Protein AF-A0AA94VC14-F1 (afdb_monomer_lite)

Sequence (75 aa):
MKYLFLAISAFALTACQTETPMEWQLRKSFEQSSERACRDKKGTPLYSACYQRKMNEWNKFWEDVQARHLGVKKR
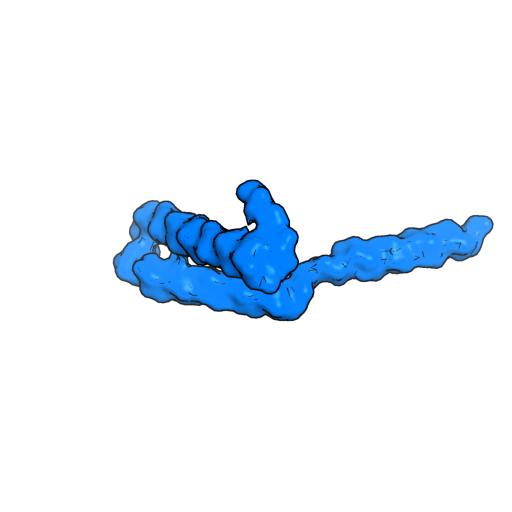
Foldseek 3Di:
DPVVVVVVVVVVVVVPPPDDPVRVVLLVVQQVVQCVQLVVCPPHPCSVVSSVVSSVVSVVVVLVCCVPPVVDDRD

Structure (mmCIF, N/CA/C/O backbone):
data_AF-A0AA94VC14-F1
#
_entry.id   AF-A0AA94VC14-F1
#
loop_
_atom_site.group_PDB
_atom_site.id
_atom_site.type_symbol
_atom_site.label_atom_id
_atom_site.label_alt_id
_atom_site.label_comp_id
_atom_site.label_asym_id
_atom_site.label_entity_id
_atom_site.label_seq_id
_atom_site.pdbx_PDB_ins_code
_atom_site.Cartn_x
_atom_site.Cartn_y
_atom_site.Cartn_z
_atom_site.occupancy
_atom_site.B_iso_or_equiv
_atom_site.auth_seq_id
_atom_site.auth_comp_id
_atom_site.auth_asym_id
_atom_site.auth_atom_id
_atom_site.pdbx_PDB_model_num
ATOM 1 N N . MET A 1 1 ? 46.154 2.719 9.792 1.00 52.78 1 MET A N 1
ATOM 2 C CA . MET A 1 1 ? 44.880 2.752 10.553 1.00 52.78 1 MET A CA 1
ATOM 3 C C . MET A 1 1 ? 44.020 4.004 10.303 1.00 52.78 1 MET A C 1
ATOM 5 O O . MET A 1 1 ? 43.121 4.265 11.084 1.00 52.78 1 MET A O 1
ATOM 9 N N . LYS A 1 2 ? 44.240 4.788 9.232 1.00 49.06 2 LYS A N 1
ATOM 10 C CA . LYS A 1 2 ? 43.452 6.013 8.960 1.00 49.06 2 LYS A CA 1
ATOM 11 C C .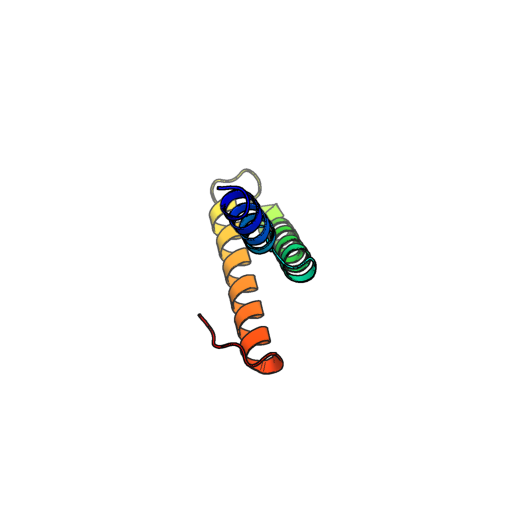 LYS A 1 2 ? 42.373 5.810 7.881 1.00 49.06 2 LYS A C 1
ATOM 13 O O . LYS A 1 2 ? 41.331 6.446 7.922 1.00 49.06 2 LYS A O 1
ATOM 18 N N . TYR A 1 3 ? 42.591 4.853 6.976 1.00 56.28 3 TYR A N 1
ATOM 19 C CA . TYR A 1 3 ? 41.701 4.567 5.843 1.00 56.28 3 TYR A CA 1
ATOM 20 C C . TYR A 1 3 ? 40.558 3.590 6.155 1.00 56.28 3 TYR A C 1
ATOM 22 O O . TYR A 1 3 ? 39.572 3.565 5.429 1.00 56.28 3 TYR A O 1
ATOM 30 N N . LEU A 1 4 ? 40.650 2.822 7.249 1.00 54.16 4 LEU A N 1
ATOM 31 C CA . LEU A 1 4 ? 39.577 1.903 7.659 1.00 54.16 4 LEU A CA 1
ATOM 32 C C . LEU A 1 4 ? 38.314 2.666 8.083 1.00 54.16 4 LEU A C 1
ATOM 34 O O . LEU A 1 4 ? 37.214 2.292 7.696 1.00 54.16 4 LEU A O 1
ATOM 38 N N . PHE A 1 5 ? 38.472 3.783 8.797 1.00 53.53 5 PHE A N 1
ATOM 39 C CA . PHE A 1 5 ? 37.342 4.617 9.216 1.00 53.53 5 PHE A CA 1
ATOM 40 C C . PHE A 1 5 ? 36.662 5.341 8.044 1.00 53.53 5 PHE A C 1
ATOM 42 O O . PHE A 1 5 ? 35.445 5.496 8.059 1.00 53.53 5 PHE A O 1
ATOM 49 N N . LEU A 1 6 ? 37.421 5.721 7.007 1.00 55.44 6 LEU A N 1
ATOM 50 C CA . LEU A 1 6 ? 36.872 6.323 5.784 1.00 55.44 6 LEU A CA 1
ATOM 51 C C . LEU A 1 6 ? 36.120 5.308 4.911 1.00 55.44 6 LEU A C 1
ATOM 53 O O . LEU A 1 6 ? 35.120 5.653 4.290 1.00 55.44 6 LEU A O 1
ATOM 57 N N . ALA A 1 7 ? 36.570 4.052 4.878 1.00 55.03 7 ALA A N 1
ATOM 58 C CA . ALA A 1 7 ? 35.845 2.998 4.175 1.00 55.03 7 ALA A CA 1
ATOM 59 C C . ALA A 1 7 ? 34.496 2.709 4.857 1.00 55.03 7 ALA A C 1
ATOM 61 O O . ALA A 1 7 ? 33.473 2.625 4.186 1.00 55.03 7 ALA A O 1
ATOM 62 N N . ILE A 1 8 ? 34.467 2.638 6.193 1.00 58.53 8 ILE A N 1
ATOM 63 C CA . ILE A 1 8 ? 33.239 2.365 6.958 1.00 58.53 8 ILE A CA 1
ATOM 64 C C . ILE A 1 8 ? 32.209 3.499 6.802 1.00 58.53 8 ILE A C 1
ATOM 66 O O . ILE A 1 8 ? 31.018 3.221 6.665 1.00 58.53 8 ILE A O 1
ATOM 70 N N . SER A 1 9 ? 32.637 4.766 6.754 1.00 56.75 9 SER A N 1
ATOM 71 C CA . SER A 1 9 ? 31.715 5.894 6.547 1.00 56.75 9 SER A CA 1
ATOM 72 C C . SER A 1 9 ? 31.120 5.935 5.134 1.00 56.75 9 SER A C 1
ATOM 74 O O . SER A 1 9 ? 29.946 6.272 4.982 1.00 56.75 9 SER A O 1
ATOM 76 N N . ALA A 1 10 ? 31.873 5.528 4.108 1.00 56.06 10 ALA A N 1
ATOM 77 C CA . ALA A 1 10 ? 31.354 5.403 2.745 1.00 56.06 10 ALA A CA 1
ATOM 78 C C . ALA A 1 10 ? 30.301 4.282 2.613 1.00 56.06 10 ALA A C 1
ATOM 80 O O . ALA A 1 10 ? 29.310 4.456 1.907 1.00 56.06 10 ALA A O 1
ATOM 81 N N . PHE A 1 11 ? 30.464 3.166 3.337 1.00 54.41 11 PHE A N 1
ATOM 82 C CA . PHE A 1 11 ? 29.460 2.092 3.384 1.00 54.41 11 PHE A CA 1
ATOM 83 C C . PHE A 1 11 ? 28.218 2.453 4.216 1.00 54.41 11 PHE A C 1
ATOM 85 O O . PHE A 1 11 ? 27.116 2.007 3.905 1.00 54.41 11 PHE A O 1
ATOM 92 N N . ALA A 1 12 ? 28.355 3.297 5.241 1.00 55.38 12 ALA A N 1
ATOM 93 C CA . ALA A 1 12 ? 27.202 3.808 5.985 1.00 55.38 12 ALA A CA 1
ATOM 94 C C . ALA A 1 12 ? 26.311 4.726 5.122 1.00 55.38 12 ALA A C 1
ATOM 96 O O . ALA A 1 12 ? 25.089 4.704 5.260 1.00 55.38 12 ALA A O 1
ATOM 97 N N . LEU A 1 13 ? 26.902 5.488 4.193 1.00 51.28 13 LEU A N 1
ATOM 98 C CA . LEU A 1 13 ? 26.157 6.328 3.245 1.00 51.28 13 LEU A CA 1
ATOM 99 C C . LEU A 1 13 ? 25.370 5.499 2.218 1.00 51.28 13 LEU A C 1
ATOM 101 O O . LEU A 1 13 ? 24.255 5.878 1.870 1.00 51.28 13 LEU A O 1
ATOM 105 N N . THR A 1 14 ? 25.897 4.354 1.773 1.00 54.12 14 THR A N 1
ATOM 106 C CA . THR A 1 14 ? 25.186 3.457 0.843 1.00 54.12 14 THR A CA 1
ATOM 107 C C . THR A 1 14 ? 24.143 2.577 1.535 1.00 54.12 14 THR A C 1
ATOM 109 O O . THR A 1 14 ? 23.136 2.235 0.921 1.00 54.12 14 THR A O 1
ATOM 112 N N . ALA A 1 15 ? 24.301 2.272 2.828 1.00 50.72 15 ALA A N 1
ATOM 113 C CA . ALA A 1 15 ? 23.259 1.617 3.627 1.00 50.72 15 ALA A CA 1
ATOM 114 C C . ALA A 1 15 ? 22.081 2.553 3.977 1.00 50.72 15 ALA A C 1
ATOM 116 O O . ALA A 1 15 ? 20.984 2.080 4.266 1.00 50.72 15 ALA A O 1
ATOM 117 N N . CYS A 1 16 ? 22.288 3.873 3.902 1.00 53.53 16 CYS A N 1
ATOM 118 C CA . CYS A 1 16 ? 21.253 4.898 4.058 1.00 53.53 16 CYS A CA 1
ATOM 119 C C . CYS A 1 16 ? 20.567 5.257 2.725 1.00 53.53 16 CYS A C 1
ATOM 121 O O . CYS A 1 16 ? 19.932 6.302 2.599 1.00 53.53 16 CYS A O 1
ATOM 123 N N . GLN A 1 17 ? 20.655 4.386 1.714 1.00 49.75 17 GLN A N 1
ATOM 124 C CA . GLN A 1 17 ? 19.798 4.440 0.527 1.00 49.75 17 GLN A CA 1
ATOM 125 C C . GLN A 1 17 ? 18.413 3.856 0.873 1.00 49.75 17 GLN A C 1
ATOM 127 O O . GLN A 1 17 ? 17.888 2.944 0.236 1.00 49.75 17 GLN A O 1
ATOM 132 N N . THR A 1 18 ? 17.856 4.348 1.977 1.00 56.72 18 THR A N 1
ATOM 133 C CA . THR A 1 18 ? 16.561 3.988 2.538 1.00 56.72 18 THR A CA 1
ATOM 134 C C . THR A 1 18 ? 15.478 4.638 1.697 1.00 56.72 18 THR A C 1
ATOM 136 O O . THR A 1 18 ? 15.230 5.825 1.854 1.00 56.72 18 THR A O 1
ATOM 139 N N . GLU A 1 19 ? 14.862 3.838 0.825 1.00 57.22 19 GLU A N 1
ATOM 140 C CA . GLU A 1 19 ? 13.669 4.158 0.031 1.00 57.22 19 GLU A CA 1
ATOM 141 C C . GLU A 1 19 ? 13.858 5.358 -0.914 1.00 57.22 19 GLU A C 1
ATOM 143 O O . GLU A 1 19 ? 14.027 6.507 -0.509 1.00 57.22 19 GLU A O 1
ATOM 148 N N . THR A 1 20 ? 13.800 5.115 -2.227 1.00 68.81 20 THR A N 1
ATOM 149 C CA . THR A 1 20 ? 13.734 6.236 -3.171 1.00 68.81 20 THR A CA 1
ATOM 150 C C . THR A 1 20 ? 12.502 7.087 -2.823 1.00 68.81 20 THR A C 1
ATOM 152 O O . THR A 1 20 ? 11.486 6.541 -2.377 1.00 68.81 20 THR A O 1
ATOM 155 N N . PRO A 1 21 ? 12.541 8.419 -3.014 1.00 75.25 21 PRO A N 1
ATOM 156 C CA . PRO A 1 21 ? 11.406 9.284 -2.677 1.00 75.25 21 PRO A CA 1
ATOM 157 C C . PRO A 1 21 ? 10.097 8.820 -3.340 1.00 75.25 21 PRO A C 1
ATOM 159 O O . PRO A 1 21 ? 9.023 8.989 -2.768 1.00 75.25 21 PRO A O 1
ATOM 162 N N . MET A 1 22 ? 10.196 8.167 -4.502 1.00 79.25 22 MET A N 1
ATOM 163 C CA . MET A 1 22 ? 9.079 7.543 -5.209 1.00 79.25 22 MET A CA 1
ATOM 164 C C . MET A 1 22 ? 8.472 6.355 -4.446 1.00 79.25 22 MET A C 1
ATOM 166 O O . MET A 1 22 ? 7.258 6.314 -4.269 1.00 79.25 22 MET A O 1
ATOM 170 N N . GLU A 1 23 ? 9.287 5.414 -3.963 1.00 82.69 23 GLU A N 1
ATOM 171 C CA . GLU A 1 23 ? 8.813 4.245 -3.202 1.00 82.69 23 GLU A CA 1
ATOM 172 C C . GLU A 1 23 ? 8.124 4.670 -1.897 1.00 82.69 23 GLU A C 1
ATOM 174 O O . GLU A 1 23 ? 7.054 4.162 -1.550 1.00 82.69 23 GLU A O 1
ATOM 179 N N . TRP A 1 24 ? 8.675 5.675 -1.209 1.00 84.75 24 TRP A N 1
ATOM 180 C CA . TRP A 1 24 ? 8.044 6.242 -0.016 1.00 84.75 24 TRP A CA 1
ATOM 181 C C . TRP A 1 24 ? 6.688 6.895 -0.333 1.00 84.75 24 TRP A C 1
ATOM 183 O O . TRP A 1 24 ? 5.697 6.633 0.358 1.00 84.75 24 TRP A O 1
ATOM 193 N N . GLN A 1 25 ? 6.617 7.717 -1.389 1.00 89.31 25 GLN A N 1
ATOM 194 C CA . GLN A 1 25 ? 5.373 8.373 -1.816 1.00 89.31 25 GLN A CA 1
ATOM 195 C C . GLN A 1 25 ? 4.301 7.358 -2.218 1.00 89.31 25 GLN A C 1
ATOM 197 O O . G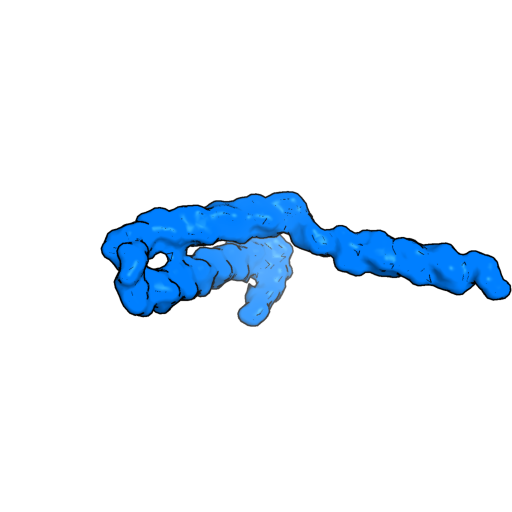LN A 1 25 ? 3.125 7.513 -1.8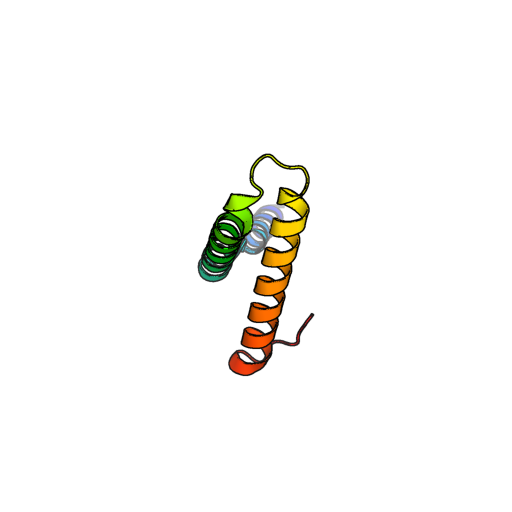71 1.00 89.31 25 GLN A O 1
ATOM 202 N N . LEU A 1 26 ? 4.703 6.304 -2.922 1.00 89.88 26 LEU A N 1
ATOM 203 C CA . LEU A 1 26 ? 3.814 5.227 -3.323 1.00 89.88 26 LEU A CA 1
ATOM 204 C C . LEU A 1 26 ? 3.268 4.484 -2.099 1.00 89.88 26 LEU A C 1
ATOM 206 O O . LEU A 1 26 ? 2.052 4.338 -1.965 1.00 89.88 26 LEU A O 1
ATOM 210 N N . ARG A 1 27 ? 4.142 4.102 -1.156 1.00 90.62 27 ARG A N 1
ATOM 211 C CA . ARG A 1 27 ? 3.721 3.446 0.086 1.00 90.62 27 ARG A CA 1
ATOM 212 C C . ARG A 1 27 ? 2.731 4.312 0.853 1.00 90.62 27 ARG A C 1
ATOM 214 O O . ARG A 1 27 ? 1.668 3.827 1.226 1.00 90.62 27 ARG A O 1
ATOM 221 N N . LYS A 1 28 ? 3.011 5.609 1.010 1.00 93.69 28 LYS A N 1
ATOM 222 C CA . LYS A 1 28 ? 2.086 6.553 1.658 1.00 93.69 28 LYS A CA 1
ATOM 223 C C . LYS A 1 28 ? 0.740 6.646 0.943 1.00 93.69 28 LYS A C 1
ATOM 225 O O . LYS A 1 28 ? -0.296 6.737 1.600 1.00 93.69 28 LYS A O 1
ATOM 230 N N . SER A 1 29 ? 0.738 6.582 -0.385 1.00 94.25 29 SER A N 1
ATOM 231 C CA . SER A 1 29 ? -0.491 6.593 -1.184 1.00 94.25 29 SER A CA 1
ATOM 232 C C . SER A 1 29 ? -1.328 5.328 -0.968 1.00 94.25 29 SER A C 1
ATOM 234 O O . SER A 1 29 ? -2.554 5.411 -0.843 1.00 94.25 29 SER A O 1
ATOM 236 N N . PHE A 1 30 ? -0.686 4.162 -0.860 1.00 95.69 30 PHE A N 1
ATOM 237 C CA . PHE A 1 30 ? -1.353 2.893 -0.549 1.00 95.69 30 PHE A CA 1
ATOM 238 C C . PHE A 1 30 ? -1.887 2.850 0.881 1.00 95.69 30 PHE A C 1
ATOM 240 O O . PHE A 1 30 ? -3.022 2.412 1.086 1.00 95.69 30 PHE A O 1
ATOM 247 N N . GLU A 1 31 ? -1.124 3.362 1.850 1.00 94.81 31 GLU A N 1
ATOM 248 C CA . GLU A 1 31 ? -1.567 3.506 3.241 1.00 94.81 31 GLU A CA 1
ATOM 249 C C . GLU A 1 31 ? -2.834 4.367 3.303 1.00 94.81 31 GLU A C 1
ATOM 251 O O . GLU A 1 31 ? -3.877 3.893 3.751 1.00 94.81 31 GLU A O 1
ATOM 256 N N . GLN A 1 32 ? -2.802 5.586 2.749 1.00 96.38 32 GLN A N 1
ATOM 257 C CA . GLN A 1 32 ? -3.965 6.482 2.738 1.00 96.38 32 GLN A CA 1
ATOM 258 C C . GLN A 1 32 ? -5.181 5.867 2.037 1.00 96.38 32 GLN A C 1
ATOM 260 O O . GLN A 1 32 ? -6.317 6.031 2.488 1.00 96.38 32 GLN A O 1
ATOM 265 N N . SER A 1 33 ? -4.967 5.162 0.926 1.00 95.38 33 SER A N 1
ATOM 266 C CA . SER A 1 33 ? -6.0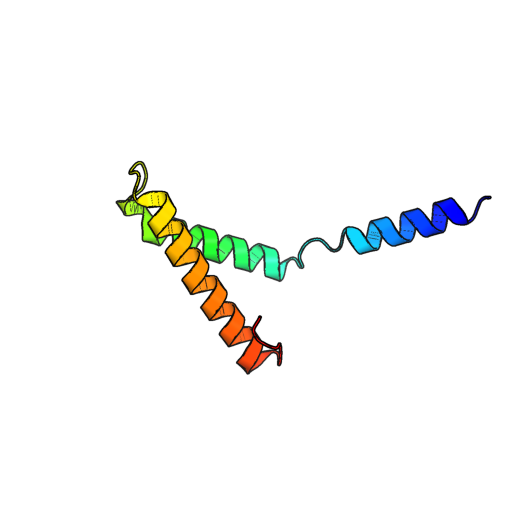49 4.503 0.189 1.00 95.38 33 SER A CA 1
ATOM 267 C C . SER A 1 33 ? -6.663 3.359 0.998 1.00 95.38 33 SER A C 1
ATOM 269 O O . SER A 1 33 ? -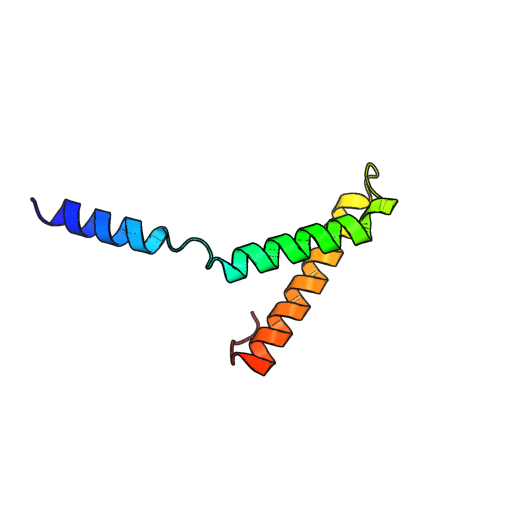7.884 3.208 1.022 1.00 95.38 33 SER A O 1
ATOM 271 N N . SER A 1 34 ? -5.835 2.593 1.710 1.00 95.88 34 SER A N 1
ATOM 272 C CA . SER A 1 34 ? -6.272 1.506 2.591 1.00 95.88 34 SER A CA 1
ATOM 273 C C . SER A 1 34 ? -7.021 2.033 3.817 1.00 95.88 34 SER A C 1
ATOM 275 O O . SER A 1 34 ? -8.080 1.509 4.157 1.00 95.88 34 SER A O 1
ATOM 277 N N . GLU A 1 35 ? -6.539 3.113 4.439 1.00 95.44 35 GLU A N 1
ATOM 278 C CA . GLU A 1 35 ? -7.232 3.785 5.545 1.00 95.44 35 GLU A CA 1
ATOM 279 C C . GLU A 1 35 ? -8.604 4.316 5.122 1.00 95.44 35 GLU A C 1
ATOM 281 O O . GLU A 1 35 ? -9.586 4.131 5.841 1.00 95.44 35 GLU A O 1
ATOM 286 N N . ARG A 1 36 ? -8.695 4.950 3.944 1.00 95.69 36 ARG A N 1
ATOM 287 C CA . ARG A 1 36 ? -9.972 5.437 3.397 1.00 95.69 36 ARG A CA 1
ATOM 288 C C . ARG A 1 36 ? -10.929 4.287 3.101 1.00 95.69 36 ARG A C 1
ATOM 290 O O . ARG A 1 36 ? -12.101 4.384 3.454 1.00 95.69 36 ARG A O 1
ATOM 297 N N . ALA A 1 37 ? -10.435 3.208 2.495 1.00 95.81 37 ALA A N 1
ATOM 298 C CA . ALA A 1 37 ? -11.245 2.046 2.133 1.00 95.81 37 ALA A CA 1
ATOM 299 C C . ALA A 1 37 ? -11.776 1.269 3.348 1.00 95.81 37 ALA A C 1
ATOM 301 O O . ALA A 1 37 ? -12.822 0.639 3.243 1.00 95.81 37 ALA A O 1
ATOM 302 N N . CYS A 1 38 ? -11.067 1.311 4.478 1.00 96.56 38 CYS A N 1
ATOM 303 C CA . CYS A 1 38 ? -11.437 0.620 5.717 1.00 96.56 38 CYS A CA 1
ATOM 304 C C . CYS A 1 38 ? -11.941 1.574 6.809 1.00 96.56 38 CYS A C 1
ATOM 306 O O . CYS A 1 38 ? -11.996 1.205 7.987 1.00 96.56 38 CYS A O 1
ATOM 308 N N . ARG A 1 39 ? -12.280 2.816 6.441 1.00 95.75 39 ARG A N 1
ATOM 309 C CA . ARG A 1 39 ? -12.710 3.859 7.379 1.00 95.75 39 ARG A CA 1
ATOM 310 C C . ARG A 1 39 ? -13.980 3.467 8.134 1.00 95.75 39 ARG A C 1
ATOM 312 O O . ARG A 1 39 ? -14.106 3.812 9.304 1.00 95.75 39 ARG A O 1
ATOM 319 N N . ASP A 1 40 ? -14.876 2.731 7.484 1.00 95.75 40 ASP A N 1
ATOM 320 C CA . ASP A 1 40 ? -16.114 2.180 8.046 1.00 95.75 40 ASP A CA 1
ATOM 321 C C . ASP A 1 40 ? -15.858 1.219 9.216 1.00 95.75 40 ASP A C 1
ATOM 323 O O . ASP A 1 40 ? -16.649 1.146 10.152 1.00 95.75 40 ASP A O 1
ATOM 327 N N . LYS A 1 41 ? -14.719 0.520 9.200 1.00 94.38 41 LYS A N 1
ATOM 328 C CA . LYS A 1 41 ? -14.337 -0.462 10.226 1.00 94.38 41 LYS A CA 1
ATOM 329 C C . LYS A 1 41 ? -13.445 0.129 11.306 1.00 94.38 41 LYS A C 1
ATOM 331 O O . LYS A 1 41 ? -13.019 -0.607 12.197 1.00 94.38 41 LYS A O 1
ATOM 336 N N . LYS A 1 42 ? -13.115 1.421 11.243 1.00 93.50 42 LYS A N 1
ATOM 337 C CA . LYS A 1 42 ? -12.169 2.053 12.169 1.00 93.50 42 LYS A CA 1
ATOM 338 C C . LYS A 1 42 ? -12.675 1.948 13.613 1.00 93.50 42 LYS A C 1
ATOM 340 O O . LYS A 1 42 ? -13.823 2.259 13.895 1.00 93.50 42 LYS A O 1
ATOM 345 N N . GLY A 1 43 ? -11.810 1.486 14.518 1.00 93.19 43 GLY A N 1
ATOM 346 C CA . GLY A 1 43 ? -12.157 1.234 15.925 1.00 93.19 43 GLY A CA 1
ATOM 347 C C . GLY A 1 43 ? -12.768 -0.146 16.202 1.00 93.19 43 GLY A C 1
ATOM 348 O O . GLY A 1 43 ? -12.963 -0.499 17.359 1.00 93.19 43 GLY A O 1
ATOM 349 N N . THR A 1 44 ? -13.021 -0.953 15.168 1.00 95.69 44 THR A N 1
ATOM 350 C CA . THR A 1 44 ? -13.454 -2.351 15.315 1.00 95.69 44 THR A CA 1
ATOM 351 C C . THR A 1 44 ? -12.258 -3.307 15.218 1.00 95.69 44 THR A C 1
ATOM 353 O O . THR A 1 44 ? -11.254 -2.970 14.578 1.00 95.69 44 THR A O 1
ATOM 356 N N . PRO A 1 45 ? -12.361 -4.540 15.748 1.00 94.19 45 PRO A N 1
ATOM 357 C CA . PRO A 1 45 ? -11.329 -5.563 15.550 1.00 94.19 45 PRO A CA 1
ATOM 358 C C . PRO A 1 45 ? -11.144 -5.962 14.075 1.00 94.19 45 PRO A C 1
ATOM 360 O O . PRO A 1 45 ? -10.119 -6.534 13.716 1.00 94.19 45 PRO A O 1
ATOM 363 N N . LEU A 1 46 ? -12.100 -5.636 13.195 1.00 94.94 46 LEU A N 1
ATOM 364 C CA . LEU A 1 46 ? -12.025 -5.930 11.761 1.00 94.94 46 LEU A CA 1
ATOM 365 C C . LEU A 1 46 ? -11.172 -4.920 10.977 1.00 94.94 46 LEU A C 1
ATOM 367 O O . LEU A 1 46 ? -10.870 -5.167 9.805 1.00 94.94 46 LEU A O 1
ATOM 371 N N . TYR A 1 47 ? -10.786 -3.793 11.588 1.00 95.44 47 TYR A N 1
ATOM 372 C CA . TYR A 1 47 ? -10.004 -2.751 10.920 1.00 95.44 47 TYR A CA 1
ATOM 373 C C . TYR A 1 47 ? -8.660 -3.274 10.414 1.00 95.44 47 TYR A C 1
ATOM 375 O O . TYR A 1 47 ? -8.340 -3.104 9.240 1.00 95.44 47 TYR A O 1
ATOM 383 N N . SER A 1 48 ? -7.893 -3.945 11.276 1.00 95.25 48 SER A N 1
ATOM 384 C CA . SER A 1 48 ? -6.546 -4.432 10.952 1.00 95.25 48 SER A CA 1
ATOM 385 C C . SER A 1 48 ? -6.570 -5.427 9.792 1.00 95.25 48 SER A C 1
ATOM 387 O O . SER A 1 48 ? -5.791 -5.295 8.851 1.00 95.25 48 SER A O 1
ATOM 389 N N . ALA A 1 49 ? -7.520 -6.365 9.807 1.00 96.81 49 ALA A N 1
ATOM 390 C CA . ALA A 1 49 ? -7.706 -7.338 8.737 1.00 96.81 49 ALA A CA 1
ATOM 391 C C . ALA A 1 49 ? -8.108 -6.674 7.408 1.00 96.81 49 ALA A C 1
ATOM 393 O O . ALA A 1 49 ? -7.612 -7.057 6.348 1.00 96.81 49 ALA A O 1
ATOM 394 N N . CYS A 1 50 ? -8.989 -5.668 7.450 1.00 96.94 50 CYS A N 1
ATOM 395 C CA . CYS A 1 50 ? -9.354 -4.893 6.265 1.00 96.94 50 CYS A CA 1
ATOM 396 C C . CYS A 1 50 ? -8.145 -4.134 5.703 1.00 96.94 50 CYS A C 1
ATOM 398 O O . CYS A 1 50 ? -7.848 -4.237 4.512 1.00 96.94 50 CYS A O 1
ATOM 400 N N . TYR A 1 51 ? -7.427 -3.423 6.573 1.00 96.88 51 TYR A N 1
ATOM 401 C CA . TYR A 1 51 ? -6.267 -2.619 6.213 1.00 96.88 51 TYR A CA 1
ATOM 402 C C . TYR A 1 51 ? -5.169 -3.477 5.579 1.00 96.88 51 TYR A C 1
ATOM 404 O O . TYR A 1 51 ? -4.705 -3.176 4.483 1.00 96.88 51 TYR A O 1
ATOM 412 N N . GLN A 1 52 ? -4.813 -4.601 6.210 1.00 96.00 52 GLN A N 1
ATOM 413 C CA . GLN A 1 52 ? -3.821 -5.536 5.674 1.00 96.00 52 GLN A CA 1
ATOM 414 C C . GLN A 1 52 ? -4.241 -6.121 4.325 1.00 96.00 52 GLN A C 1
ATOM 416 O O . GLN A 1 52 ? -3.416 -6.231 3.420 1.00 96.00 52 GLN A O 1
ATOM 421 N N . ARG A 1 53 ? -5.524 -6.462 4.151 1.00 96.62 53 ARG A N 1
ATOM 422 C CA . ARG A 1 53 ? -6.029 -6.944 2.860 1.00 96.62 53 ARG A CA 1
ATOM 423 C C . ARG A 1 53 ? -5.846 -5.895 1.768 1.00 96.62 53 ARG A C 1
ATOM 425 O O . ARG A 1 53 ? -5.352 -6.232 0.697 1.00 96.62 53 ARG A O 1
ATOM 432 N N . LYS A 1 54 ? -6.194 -4.636 2.049 1.00 96.50 54 LYS A N 1
ATOM 433 C CA . LYS A 1 54 ? -6.042 -3.534 1.091 1.00 96.50 54 LYS A CA 1
ATOM 434 C C . LYS A 1 54 ? -4.581 -3.244 0.770 1.00 96.50 54 LYS A C 1
ATOM 436 O O . LYS A 1 54 ? -4.243 -3.121 -0.401 1.00 96.50 54 LYS A O 1
ATOM 441 N N . MET A 1 55 ? -3.705 -3.247 1.771 1.00 95.50 55 MET A N 1
ATOM 442 C CA . MET A 1 55 ? -2.261 -3.127 1.553 1.00 95.50 55 MET A CA 1
ATOM 443 C C . MET A 1 55 ? -1.724 -4.252 0.660 1.00 95.50 55 MET A C 1
ATOM 445 O O . MET A 1 55 ? -0.970 -3.987 -0.271 1.00 95.50 55 MET A O 1
ATOM 449 N N . ASN A 1 56 ? -2.158 -5.497 0.877 1.00 95.69 56 ASN A N 1
ATOM 450 C CA . ASN A 1 56 ? -1.755 -6.629 0.039 1.00 95.69 56 ASN A CA 1
ATOM 451 C C . ASN A 1 56 ? -2.278 -6.520 -1.402 1.00 95.69 56 ASN A C 1
ATOM 453 O O . ASN A 1 56 ? -1.566 -6.889 -2.333 1.00 95.69 56 ASN A O 1
ATOM 457 N N . GLU A 1 57 ? -3.501 -6.022 -1.602 1.00 95.56 57 GLU A N 1
ATOM 458 C CA . GLU A 1 57 ? -4.046 -5.739 -2.938 1.00 95.56 57 GLU A CA 1
ATOM 459 C C . GLU A 1 57 ? -3.199 -4.687 -3.671 1.00 95.56 57 GLU A C 1
ATOM 461 O O . GLU A 1 57 ? -2.803 -4.914 -4.814 1.00 95.56 57 GLU A O 1
ATOM 466 N N . TRP A 1 58 ? -2.855 -3.579 -3.004 1.00 94.19 58 TRP A N 1
ATOM 467 C CA . TRP A 1 58 ? -2.019 -2.524 -3.584 1.00 94.19 58 TRP A CA 1
ATOM 468 C C . TRP A 1 58 ? -0.595 -2.984 -3.895 1.00 94.19 58 TRP A C 1
ATOM 470 O O . TRP A 1 58 ? -0.079 -2.684 -4.970 1.00 94.19 58 TRP A O 1
ATOM 480 N N . ASN A 1 59 ? 0.017 -3.760 -3.000 1.00 92.44 59 ASN A N 1
ATOM 481 C CA . ASN A 1 59 ? 1.347 -4.320 -3.230 1.00 92.44 59 ASN A CA 1
ATOM 482 C C . ASN A 1 59 ? 1.354 -5.256 -4.445 1.00 92.44 59 ASN A C 1
ATOM 484 O O . ASN A 1 59 ? 2.204 -5.108 -5.315 1.00 92.44 59 ASN A O 1
ATOM 488 N N . LYS A 1 60 ? 0.365 -6.152 -4.567 1.00 93.50 60 LYS A N 1
ATOM 489 C CA . LYS A 1 60 ? 0.232 -7.025 -5.748 1.00 93.50 60 LYS A CA 1
ATOM 490 C C . LYS A 1 60 ? 0.020 -6.238 -7.036 1.00 93.50 60 LYS A C 1
ATOM 492 O O . LYS A 1 60 ? 0.579 -6.600 -8.067 1.00 93.50 60 LYS A O 1
ATOM 497 N N . PHE A 1 61 ? -0.792 -5.182 -6.982 1.00 92.56 61 PHE A N 1
ATOM 498 C CA . PHE A 1 61 ? -0.982 -4.286 -8.118 1.00 92.56 61 PHE A CA 1
ATOM 499 C C . PHE A 1 61 ? 0.345 -3.642 -8.535 1.00 92.56 61 PHE A C 1
ATOM 501 O O . PHE A 1 61 ? 0.680 -3.641 -9.717 1.00 92.56 61 PHE A O 1
ATOM 508 N N . TRP A 1 62 ? 1.122 -3.140 -7.574 1.00 90.50 62 TRP A N 1
ATOM 509 C CA . TRP A 1 62 ? 2.419 -2.537 -7.857 1.00 90.50 62 TRP A CA 1
ATOM 510 C C . TRP A 1 62 ? 3.419 -3.541 -8.423 1.00 90.50 62 TRP A C 1
ATOM 512 O O . TRP A 1 62 ? 4.048 -3.255 -9.436 1.00 90.50 62 TRP A O 1
ATOM 522 N N . GLU A 1 63 ? 3.508 -4.738 -7.846 1.00 90.69 63 GLU A N 1
ATOM 523 C CA . GLU A 1 63 ? 4.329 -5.829 -8.380 1.00 90.69 63 GLU A CA 1
ATOM 524 C C . GLU A 1 63 ? 3.972 -6.161 -9.836 1.00 90.69 63 GLU A C 1
ATOM 526 O O . GLU A 1 63 ? 4.862 -6.342 -10.667 1.00 90.69 63 GLU A O 1
ATOM 531 N N . ASP A 1 64 ? 2.680 -6.197 -10.176 1.00 91.25 64 ASP A N 1
ATOM 532 C CA . ASP A 1 64 ? 2.230 -6.423 -11.552 1.00 91.25 64 ASP A CA 1
ATOM 533 C C . ASP A 1 64 ? 2.622 -5.268 -12.487 1.00 91.25 64 ASP A C 1
ATOM 535 O O . ASP A 1 64 ? 3.025 -5.511 -13.627 1.00 91.25 64 ASP A O 1
ATOM 539 N N . VAL A 1 65 ? 2.531 -4.017 -12.025 1.00 90.31 65 VAL A N 1
ATOM 540 C CA . VAL A 1 65 ? 2.967 -2.834 -12.785 1.00 90.31 65 VAL A CA 1
ATOM 541 C C . VAL A 1 65 ? 4.474 -2.877 -13.030 1.00 90.31 65 VAL A C 1
ATOM 543 O O . VAL A 1 65 ? 4.913 -2.706 -14.169 1.00 90.31 65 VAL A O 1
ATOM 546 N N . GLN A 1 66 ? 5.266 -3.158 -11.994 1.00 89.44 66 GLN A N 1
ATOM 547 C CA . GLN A 1 66 ? 6.717 -3.281 -12.105 1.00 89.44 66 GLN A CA 1
ATOM 548 C C . GLN A 1 66 ? 7.109 -4.412 -13.066 1.00 89.44 66 GLN A C 1
ATOM 550 O O . GLN A 1 66 ? 7.989 -4.229 -13.910 1.00 89.44 66 GLN A O 1
ATOM 555 N N . ALA A 1 67 ? 6.418 -5.553 -13.007 1.00 90.56 67 ALA A N 1
ATOM 556 C CA . ALA A 1 67 ? 6.677 -6.671 -13.905 1.00 90.56 67 ALA A CA 1
ATOM 557 C C . ALA A 1 67 ? 6.372 -6.349 -15.371 1.00 90.56 67 ALA A C 1
ATOM 559 O O . ALA A 1 67 ? 7.146 -6.718 -16.253 1.00 90.56 67 ALA A O 1
ATOM 560 N N . ARG A 1 68 ? 5.273 -5.637 -15.648 1.00 89.75 68 ARG A N 1
ATOM 561 C CA . ARG A 1 68 ? 4.854 -5.317 -17.023 1.00 89.75 68 ARG A CA 1
ATOM 562 C C . ARG A 1 68 ? 5.627 -4.162 -17.646 1.00 89.75 68 ARG A C 1
ATOM 564 O O . ARG A 1 68 ? 5.889 -4.195 -18.843 1.00 89.75 68 ARG A O 1
ATOM 571 N N . HIS A 1 69 ? 5.950 -3.138 -16.861 1.00 90.00 69 HIS A N 1
ATOM 572 C CA . HIS A 1 69 ? 6.454 -1.868 -17.392 1.00 90.00 69 HIS A CA 1
ATOM 573 C C . HIS A 1 69 ? 7.916 -1.592 -17.054 1.00 90.00 69 HIS A C 1
ATOM 575 O O . HIS A 1 69 ? 8.563 -0.832 -17.768 1.00 90.00 69 HIS A O 1
ATOM 581 N N . LEU A 1 70 ? 8.440 -2.203 -15.991 1.00 86.88 70 LEU A N 1
ATOM 582 C CA . LEU A 1 70 ? 9.806 -1.969 -15.515 1.00 86.88 70 LEU A CA 1
ATOM 583 C C . LEU A 1 70 ? 10.697 -3.213 -15.648 1.00 86.88 70 LEU A C 1
ATOM 585 O O . LEU A 1 70 ? 11.871 -3.162 -15.296 1.00 86.88 70 LEU A O 1
ATOM 589 N N . GLY A 1 71 ? 10.157 -4.330 -16.152 1.00 84.06 71 GLY A N 1
ATOM 590 C CA . GLY A 1 71 ? 10.902 -5.576 -16.356 1.00 84.06 71 GLY A CA 1
ATOM 591 C C . GLY A 1 71 ? 11.392 -6.229 -15.059 1.00 84.06 71 GLY A C 1
ATOM 592 O O . GLY A 1 71 ? 12.307 -7.053 -15.090 1.00 84.06 71 GLY A O 1
ATOM 593 N N . VAL A 1 72 ? 10.811 -5.867 -13.912 1.00 85.75 72 VAL A N 1
ATOM 594 C CA . VAL A 1 72 ? 11.187 -6.411 -12.601 1.00 85.75 72 VAL A CA 1
ATOM 595 C C . VAL A 1 72 ? 10.506 -7.767 -12.402 1.00 85.75 72 VAL A C 1
ATOM 597 O O . VAL A 1 72 ? 9.298 -7.894 -12.577 1.00 85.75 72 VAL A O 1
ATOM 600 N N . LYS A 1 73 ? 11.250 -8.809 -12.014 1.00 80.00 73 LYS A N 1
ATOM 601 C CA . LYS A 1 73 ? 10.627 -10.099 -11.671 1.00 80.00 73 LYS A CA 1
ATOM 602 C C . LYS A 1 73 ? 9.757 -9.951 -10.422 1.00 80.00 73 LYS A C 1
ATOM 604 O O . LYS A 1 73 ? 10.228 -9.456 -9.401 1.00 80.00 73 LYS A O 1
ATOM 609 N N . LYS A 1 74 ? 8.518 -10.439 -10.508 1.00 74.00 74 LYS A N 1
ATOM 610 C CA . LYS A 1 74 ? 7.603 -10.548 -9.369 1.00 74.00 74 LYS A CA 1
ATOM 611 C C . LYS A 1 74 ? 8.241 -11.402 -8.266 1.00 74.00 74 LYS A C 1
ATOM 613 O O . LYS A 1 74 ? 8.858 -12.424 -8.580 1.00 74.00 74 LYS A O 1
ATOM 618 N N . ARG A 1 75 ? 8.147 -10.935 -7.020 1.00 66.19 75 ARG A N 1
ATOM 619 C CA . ARG A 1 75 ? 8.694 -11.617 -5.841 1.00 66.19 75 ARG A CA 1
ATOM 620 C C . ARG A 1 75 ? 7.743 -12.676 -5.302 1.00 66.19 75 ARG A C 1
ATOM 622 O O . ARG A 1 75 ? 6.521 -12.543 -5.525 1.00 66.19 75 ARG A O 1
#

pLDDT: mean 81.7, std 17.15, range [49.06, 96.94]

Radius of gyration: 18.69 Å; chains: 1; bounding box: 61×21×33 Å

Organism: Rhizobium rhizogenes (NCBI:txid359)

Secondary structure (DSSP, 8-state):
--HHHHHHHHHHHHHT----HHHHHHHHHHHHHHHHHTGGGTTSTHHHHHHHHHHHHHHHHHHHHHHHHS-PPP-